Protein AF-A0A0K9NW91-F1 (afdb_monomer_lite)

Foldseek 3Di:
DDDQWDDDPQDIGGPDDDPDDDDDDDDDDADQDPDPVQAAWHDDPNDIDHDCPPHRVSNVDHD

Sequence (63 aa):
MEEDYKLDFCHLTLLSPPTCSFTLEIVTEIYPQNNTSLEGLYKSPGNFCTQCEAEGFRKITFY

Radius of gyration: 14.92 Å; chains: 1; bounding box: 37×31×38 Å

InterPro domains:
  IPR012779 Peptidase M1, alanyl aminopeptidase [PTHR46322] (2-63)
  IPR042097 Aminopeptidase N-like , N-terminal domain superfamliy [G3DSA:2.60.40.1730] (1-63)
  IPR042097 Aminopeptidase N-like , N-terminal domain superfamliy [SSF63737] (10-62)

Structure (mmCIF, N/CA/C/O backbone):
data_AF-A0A0K9NW91-F1
#
_entry.id   AF-A0A0K9NW91-F1
#
loop_
_atom_site.group_PDB
_atom_site.id
_atom_site.type_symbol
_atom_site.label_atom_id
_atom_site.label_alt_id
_atom_site.label_comp_id
_atom_site.label_asym_id
_atom_site.label_entity_id
_atom_site.label_seq_id
_atom_site.pdbx_PDB_ins_code
_atom_site.Cartn_x
_atom_site.Cartn_y
_atom_site.Cartn_z
_atom_site.occupancy
_atom_site.B_iso_or_equiv
_atom_site.auth_seq_id
_atom_site.auth_comp_id
_atom_site.auth_asym_id
_atom_site.auth_atom_id
_atom_site.pdbx_PDB_model_num
ATOM 1 N N . MET A 1 1 ? 20.005 -17.234 -6.615 1.00 48.56 1 MET A N 1
ATOM 2 C CA . MET A 1 1 ? 18.769 -16.718 -7.228 1.00 48.56 1 MET A CA 1
ATOM 3 C C . MET A 1 1 ? 18.892 -15.216 -7.117 1.00 48.56 1 MET A C 1
ATOM 5 O O . MET A 1 1 ? 19.137 -14.758 -6.009 1.00 48.56 1 MET A O 1
ATOM 9 N N . GLU A 1 2 ? 18.916 -14.489 -8.229 1.00 64.81 2 GLU A N 1
ATOM 10 C CA . GLU A 1 2 ? 18.858 -13.025 -8.160 1.00 64.81 2 GLU A CA 1
ATOM 11 C C . GLU A 1 2 ? 17.452 -12.642 -7.698 1.00 64.81 2 GLU A C 1
ATOM 13 O O . GLU A 1 2 ? 16.471 -13.194 -8.190 1.00 64.81 2 GLU A O 1
ATOM 18 N N . GLU A 1 3 ? 17.367 -11.799 -6.673 1.00 81.56 3 GLU A N 1
ATOM 19 C CA . GLU A 1 3 ? 16.097 -11.245 -6.205 1.00 81.56 3 GLU A CA 1
ATOM 20 C C . GLU A 1 3 ? 15.673 -10.138 -7.177 1.00 81.56 3 GLU A C 1
ATOM 22 O O . GLU A 1 3 ? 16.482 -9.275 -7.504 1.00 81.56 3 GLU A O 1
ATOM 27 N N . ASP A 1 4 ? 14.422 -10.134 -7.637 1.00 90.75 4 ASP A N 1
ATOM 28 C CA . ASP A 1 4 ? 13.939 -9.129 -8.601 1.00 90.75 4 ASP A CA 1
ATOM 29 C C . ASP A 1 4 ? 13.643 -7.764 -7.943 1.00 90.75 4 ASP A C 1
ATOM 31 O O . ASP A 1 4 ? 13.570 -6.721 -8.605 1.00 90.75 4 ASP A O 1
ATOM 35 N N . TYR A 1 5 ? 13.488 -7.751 -6.617 1.00 95.38 5 TYR A N 1
ATOM 36 C CA . TYR A 1 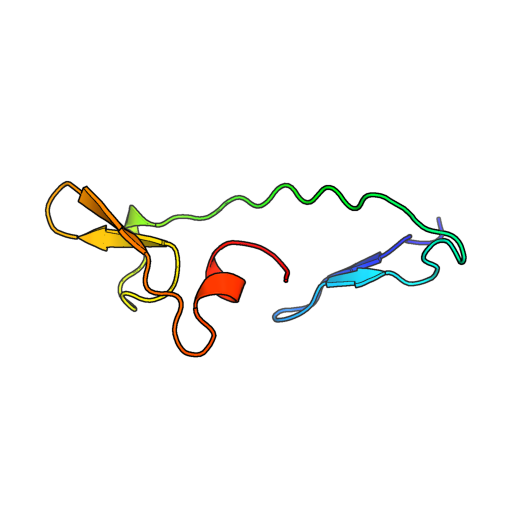5 ? 13.163 -6.570 -5.824 1.00 95.38 5 TYR A CA 1
ATOM 37 C C . TYR A 1 5 ? 13.749 -6.657 -4.410 1.00 95.38 5 TYR A C 1
ATOM 39 O O . TYR A 1 5 ? 14.102 -7.730 -3.928 1.00 95.38 5 TYR A O 1
ATOM 47 N N . LYS A 1 6 ? 13.816 -5.512 -3.726 1.00 95.69 6 LYS A N 1
ATOM 48 C CA . LYS A 1 6 ? 14.159 -5.396 -2.304 1.00 95.69 6 LYS A CA 1
ATOM 49 C C . LYS A 1 6 ? 13.049 -4.692 -1.546 1.00 95.69 6 LYS A C 1
ATOM 51 O O . LYS A 1 6 ? 12.519 -3.687 -2.015 1.00 95.69 6 LYS A O 1
ATOM 56 N N . LEU A 1 7 ? 12.743 -5.208 -0.363 1.00 94.50 7 LEU A N 1
ATOM 57 C CA . LEU A 1 7 ? 11.842 -4.584 0.597 1.00 94.50 7 LEU A CA 1
ATOM 58 C C . LEU A 1 7 ? 12.646 -4.086 1.795 1.00 94.50 7 LEU A C 1
ATOM 60 O O . LEU A 1 7 ? 13.435 -4.835 2.372 1.00 94.50 7 LEU A O 1
ATOM 64 N N . ASP A 1 8 ? 12.417 -2.837 2.176 1.00 92.69 8 ASP A N 1
ATOM 65 C CA . ASP A 1 8 ? 12.838 -2.290 3.461 1.00 92.69 8 ASP A CA 1
ATOM 66 C C . ASP A 1 8 ? 11.625 -1.778 4.253 1.00 92.69 8 ASP A C 1
ATOM 68 O O . ASP A 1 8 ? 10.476 -1.998 3.873 1.00 92.69 8 ASP A O 1
ATOM 72 N N . PHE A 1 9 ? 11.871 -1.147 5.402 1.00 86.50 9 PHE A N 1
ATOM 73 C CA . PHE A 1 9 ? 10.804 -0.690 6.295 1.00 86.50 9 PHE A CA 1
ATOM 74 C C . PHE A 1 9 ? 9.867 0.346 5.649 1.00 86.50 9 PHE A C 1
ATOM 76 O O . PHE A 1 9 ? 8.701 0.430 6.029 1.00 86.50 9 PHE A O 1
ATOM 83 N N . CYS A 1 10 ? 10.361 1.125 4.687 1.00 89.12 10 CYS A N 1
ATOM 84 C CA . CYS A 1 10 ? 9.620 2.215 4.057 1.00 89.12 10 CYS A CA 1
ATOM 85 C C . CYS A 1 10 ? 9.429 2.036 2.545 1.00 89.12 10 CYS A C 1
ATOM 87 O O . CYS A 1 10 ? 8.559 2.699 1.983 1.00 89.12 10 CYS A O 1
ATOM 89 N N . HIS A 1 11 ? 10.222 1.193 1.878 1.00 95.00 11 HIS A N 1
ATOM 90 C CA . HIS A 1 11 ? 10.294 1.167 0.418 1.00 95.00 11 HIS A CA 1
ATOM 91 C C . HIS A 1 11 ? 10.259 -0.241 -0.178 1.00 95.00 11 HIS A C 1
ATOM 93 O O . HIS A 1 11 ? 10.795 -1.209 0.365 1.00 95.00 11 HIS A O 1
ATOM 99 N N . LEU A 1 12 ? 9.690 -0.297 -1.381 1.00 96.38 12 LEU A N 1
ATOM 100 C CA . LEU A 1 12 ? 9.815 -1.386 -2.340 1.00 96.38 12 LEU A CA 1
ATOM 101 C C . LEU A 1 12 ? 10.692 -0.894 -3.497 1.00 96.38 12 LEU A C 1
ATOM 103 O O . LEU A 1 12 ? 10.327 0.042 -4.203 1.00 96.38 12 LEU A O 1
ATOM 107 N N . THR A 1 13 ? 11.849 -1.524 -3.693 1.00 96.62 13 THR A N 1
ATOM 108 C CA . THR A 1 13 ? 12.799 -1.184 -4.761 1.00 96.62 13 THR A CA 1
ATOM 109 C C . THR A 1 13 ? 12.838 -2.298 -5.799 1.00 96.62 13 THR A C 1
ATOM 111 O O . THR A 1 13 ? 13.249 -3.411 -5.482 1.00 96.62 13 THR A O 1
ATOM 114 N N . LEU A 1 14 ? 12.470 -2.008 -7.046 1.00 95.56 14 LEU A N 1
ATOM 115 C CA . LEU A 1 14 ? 12.669 -2.927 -8.173 1.00 95.56 14 LEU A CA 1
ATOM 116 C C . LEU A 1 14 ? 14.127 -2.825 -8.646 1.00 95.56 14 LEU A C 1
ATOM 118 O O . LEU A 1 14 ? 14.572 -1.727 -8.978 1.00 95.56 14 LEU A O 1
ATOM 122 N N . LEU A 1 15 ? 14.881 -3.931 -8.662 1.00 95.62 15 LEU A N 1
ATOM 123 C CA . LEU A 1 15 ? 16.323 -3.882 -8.958 1.00 95.62 15 LEU A CA 1
ATOM 124 C C . LEU A 1 15 ? 16.619 -3.702 -10.452 1.00 95.62 15 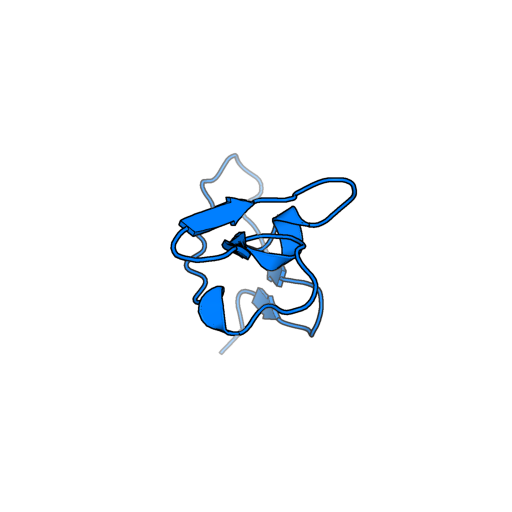LEU A C 1
ATOM 126 O O . LEU A 1 15 ? 17.544 -2.975 -10.809 1.00 95.62 15 LEU A O 1
ATOM 130 N N . SER A 1 16 ? 15.805 -4.328 -11.303 1.00 94.50 16 SER A N 1
ATOM 131 C CA . SER A 1 16 ? 15.942 -4.300 -12.764 1.00 94.50 16 SER A CA 1
ATOM 132 C C . SER A 1 16 ? 14.564 -4.216 -13.440 1.00 94.50 16 SER A C 1
ATOM 134 O O . SER A 1 16 ? 14.127 -5.188 -14.060 1.00 94.50 16 SER A O 1
ATOM 136 N N . PRO A 1 17 ? 13.825 -3.095 -13.302 1.00 94.31 17 PRO A N 1
ATOM 137 C CA . PRO A 1 17 ? 12.508 -2.961 -13.916 1.00 94.31 17 PRO A CA 1
ATOM 138 C C . PRO A 1 17 ? 12.601 -2.930 -15.456 1.00 94.31 17 PRO A C 1
ATOM 140 O O . PRO A 1 17 ? 13.623 -2.500 -16.003 1.00 94.31 17 PRO A O 1
ATOM 143 N N . PRO A 1 18 ? 11.538 -3.337 -16.178 1.00 94.88 18 PRO A N 1
ATOM 144 C CA . PRO A 1 18 ? 11.480 -3.209 -17.631 1.00 94.88 18 PRO A CA 1
ATOM 145 C C . PRO A 1 18 ? 11.744 -1.770 -18.094 1.00 94.88 18 PRO A C 1
ATOM 147 O O . PRO A 1 18 ? 11.252 -0.812 -17.501 1.00 94.88 18 PRO A O 1
ATOM 150 N N . THR A 1 19 ? 12.498 -1.613 -19.185 1.00 95.00 19 THR A N 1
ATOM 151 C CA . THR A 1 19 ? 12.790 -0.292 -19.775 1.00 95.00 19 THR A CA 1
ATOM 152 C C . THR A 1 19 ? 11.635 0.258 -20.613 1.00 95.00 19 THR A C 1
ATOM 154 O O . THR A 1 19 ? 11.595 1.452 -20.908 1.00 95.00 19 THR A O 1
ATOM 157 N N . CYS A 1 20 ? 10.696 -0.603 -21.011 1.00 96.50 20 CYS A N 1
ATOM 158 C CA . CYS A 1 20 ? 9.450 -0.239 -21.676 1.00 96.50 20 CYS A CA 1
ATOM 159 C C . CYS A 1 20 ? 8.306 -0.075 -20.663 1.00 96.50 20 CYS A C 1
ATOM 161 O O . CYS A 1 20 ? 8.449 -0.393 -19.486 1.00 96.50 20 CYS A O 1
ATOM 163 N N . SER A 1 21 ? 7.149 0.415 -21.118 1.00 97.38 21 SER A N 1
ATOM 164 C CA . SER A 1 21 ? 5.951 0.503 -20.277 1.00 97.38 21 SER A CA 1
ATOM 165 C C . SER A 1 21 ? 5.546 -0.875 -19.758 1.00 97.38 21 SER A C 1
ATOM 167 O O . SER A 1 21 ? 5.420 -1.815 -20.545 1.00 97.38 21 SER A O 1
ATOM 169 N N . PHE A 1 22 ? 5.272 -0.971 -18.464 1.00 96.81 22 PHE A N 1
ATOM 170 C CA . PHE A 1 22 ? 4.838 -2.203 -17.818 1.00 96.81 22 PHE A CA 1
ATOM 171 C C . PHE A 1 22 ? 3.732 -1.923 -16.798 1.00 96.81 22 PHE A C 1
ATOM 173 O O . PHE A 1 22 ? 3.494 -0.778 -16.411 1.00 96.81 22 PHE A O 1
ATOM 180 N N . THR A 1 23 ? 3.055 -2.984 -16.368 1.00 97.38 23 THR A N 1
ATOM 181 C CA . THR A 1 23 ? 2.074 -2.945 -15.281 1.00 97.38 23 THR A CA 1
ATOM 182 C C . THR A 1 23 ? 2.703 -3.566 -14.043 1.00 97.38 23 THR A C 1
ATOM 184 O O . THR A 1 23 ? 3.209 -4.684 -14.109 1.00 97.38 23 THR A O 1
ATOM 187 N N . LEU A 1 24 ? 2.676 -2.836 -12.929 1.00 96.00 24 LEU A N 1
ATOM 188 C CA . LEU A 1 24 ? 3.102 -3.329 -11.624 1.00 96.00 24 LEU A CA 1
ATOM 189 C C . LEU A 1 24 ? 1.861 -3.672 -10.798 1.00 96.00 24 LEU A C 1
ATOM 191 O O . LEU A 1 24 ? 1.031 -2.801 -10.545 1.00 96.00 24 LEU A O 1
ATOM 195 N N . GLU A 1 25 ? 1.744 -4.929 -10.384 1.00 97.00 25 GLU A N 1
ATOM 196 C CA . GLU A 1 25 ? 0.702 -5.388 -9.466 1.00 97.00 25 GLU A CA 1
ATOM 197 C C . GLU A 1 25 ? 1.320 -5.626 -8.086 1.00 97.00 25 GLU A C 1
ATOM 199 O O . GLU A 1 25 ? 2.321 -6.332 -7.960 1.00 97.00 25 GLU A O 1
ATOM 204 N N . ILE A 1 26 ? 0.740 -5.011 -7.054 1.00 95.81 26 ILE A N 1
ATOM 205 C CA . ILE A 1 26 ? 1.194 -5.123 -5.665 1.00 95.81 26 ILE A CA 1
ATOM 206 C C . ILE A 1 26 ? 0.013 -5.591 -4.821 1.00 95.81 26 ILE A C 1
ATOM 208 O O . ILE A 1 26 ? -1.035 -4.944 -4.798 1.00 95.81 26 ILE A O 1
ATOM 212 N N . VAL A 1 27 ? 0.205 -6.692 -4.097 1.00 96.12 27 VAL A N 1
ATOM 213 C CA . VAL A 1 27 ? -0.760 -7.209 -3.123 1.00 96.12 27 VAL A CA 1
ATOM 214 C C . VAL A 1 27 ? -0.210 -6.949 -1.725 1.00 96.12 27 VAL A C 1
ATOM 216 O O . VAL A 1 27 ? 0.819 -7.507 -1.349 1.00 96.12 27 VAL A O 1
ATOM 219 N N . THR A 1 28 ? -0.902 -6.103 -0.962 1.00 94.38 28 THR A N 1
ATOM 220 C CA . THR A 1 28 ? -0.514 -5.708 0.400 1.00 94.38 28 THR A CA 1
ATOM 221 C C . THR A 1 28 ? -1.606 -6.116 1.385 1.00 94.38 28 THR A C 1
ATOM 223 O O . THR A 1 28 ? -2.787 -5.862 1.147 1.00 94.38 28 THR A O 1
ATOM 226 N N . GLU A 1 29 ? -1.219 -6.720 2.508 1.00 96.19 29 GLU A N 1
ATOM 227 C CA . GLU A 1 29 ? -2.113 -6.988 3.637 1.00 96.19 29 GLU A CA 1
ATOM 228 C C . GLU A 1 29 ? -1.892 -5.941 4.739 1.00 96.19 29 GLU A C 1
ATOM 230 O O . GLU A 1 29 ? -0.759 -5.664 5.130 1.00 96.19 29 GLU A O 1
ATOM 235 N N . ILE A 1 30 ? -2.979 -5.358 5.252 1.00 96.00 30 ILE A N 1
ATOM 236 C CA . ILE A 1 30 ? -2.964 -4.338 6.310 1.00 96.00 30 ILE A CA 1
ATOM 237 C C . ILE A 1 30 ? -4.029 -4.640 7.369 1.00 96.00 30 ILE A C 1
ATOM 239 O O . ILE A 1 30 ? -5.001 -5.346 7.105 1.00 96.00 30 ILE A O 1
ATOM 243 N N . TYR A 1 31 ? -3.88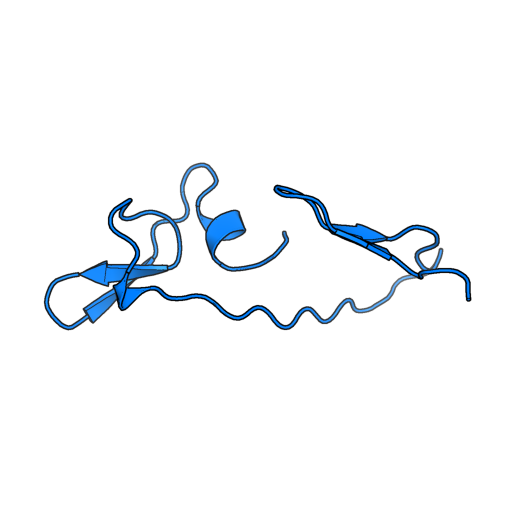1 -4.056 8.565 1.00 97.00 31 TYR A N 1
ATOM 244 C CA . TYR A 1 31 ? -4.786 -4.256 9.708 1.00 97.00 31 TYR A CA 1
ATOM 245 C C . TYR A 1 31 ? -5.463 -2.936 10.143 1.00 97.00 31 TYR A C 1
ATOM 247 O O . TYR A 1 31 ? -5.117 -2.391 11.197 1.00 97.00 31 TYR A O 1
ATOM 255 N N . PRO A 1 32 ? -6.442 -2.390 9.390 1.00 96.56 32 PRO A N 1
ATOM 256 C CA . PRO A 1 32 ? -7.038 -1.080 9.680 1.00 96.56 32 PRO A CA 1
ATOM 257 C C . PRO A 1 32 ? -7.741 -1.002 11.038 1.00 96.56 32 PRO A C 1
ATOM 259 O O . PRO A 1 32 ? -7.818 0.064 11.644 1.00 96.56 32 PRO A O 1
ATOM 262 N N . GLN A 1 33 ? -8.244 -2.134 11.537 1.00 96.38 33 GLN A N 1
ATOM 263 C CA . GLN A 1 33 ? -8.853 -2.250 12.861 1.00 96.38 33 GLN A CA 1
ATOM 264 C C . 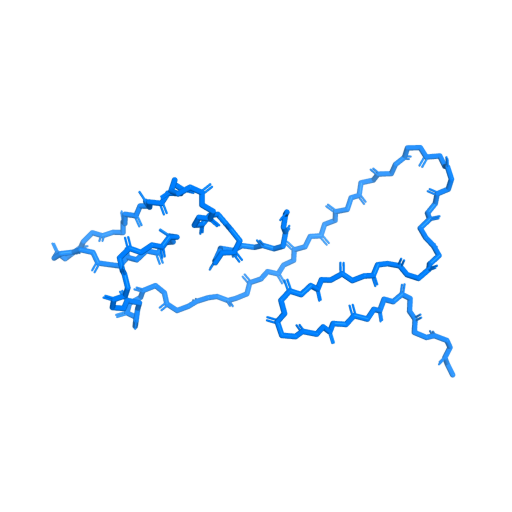GLN A 1 33 ? -7.871 -1.979 14.008 1.00 96.38 33 GLN A C 1
ATOM 266 O O . GLN A 1 33 ? -8.309 -1.615 15.095 1.00 96.38 33 GLN A O 1
ATOM 271 N N . ASN A 1 34 ? -6.567 -2.128 13.758 1.00 96.56 34 ASN A N 1
ATOM 272 C CA . ASN A 1 34 ? -5.502 -1.881 14.729 1.00 96.56 34 ASN A CA 1
ATOM 273 C C . ASN A 1 34 ? -4.827 -0.512 14.515 1.00 96.56 34 ASN A C 1
ATOM 275 O O . ASN A 1 34 ? -3.914 -0.157 15.259 1.00 96.56 34 ASN A O 1
ATOM 279 N N . ASN A 1 35 ? -5.242 0.262 13.505 1.00 95.94 35 ASN A N 1
ATOM 280 C CA . ASN A 1 35 ? -4.614 1.533 13.160 1.00 95.94 35 ASN A CA 1
ATOM 281 C C . ASN A 1 35 ? -5.131 2.672 14.053 1.00 95.94 35 ASN A C 1
ATOM 283 O O . ASN A 1 35 ? -6.162 3.284 13.779 1.00 95.94 35 ASN A O 1
ATOM 287 N N . THR A 1 36 ? -4.379 2.978 15.109 1.00 94.00 36 THR A N 1
ATOM 288 C CA . THR A 1 36 ? -4.673 4.072 16.049 1.00 94.00 36 THR A CA 1
ATOM 289 C C . THR A 1 36 ? -4.154 5.434 15.589 1.00 94.00 36 THR A C 1
ATOM 291 O O . THR A 1 36 ? -4.488 6.442 16.207 1.00 94.00 36 THR A O 1
ATOM 294 N N . SER A 1 37 ? -3.362 5.488 14.508 1.00 94.44 37 SER A N 1
ATOM 295 C CA . SER A 1 37 ? -2.810 6.744 13.976 1.00 94.44 37 SER A CA 1
ATOM 296 C C . SER A 1 37 ? -3.825 7.572 13.185 1.00 94.44 37 SER A C 1
ATOM 298 O O . SER A 1 37 ? -3.583 8.751 12.953 1.00 94.44 37 SER A O 1
ATOM 300 N N . LEU A 1 38 ? -4.958 6.965 12.799 1.00 94.06 38 LEU A N 1
ATOM 301 C CA . LEU A 1 38 ? -6.016 7.585 11.988 1.00 94.06 38 LEU A CA 1
ATOM 302 C C . LEU A 1 38 ? -5.507 8.147 10.644 1.00 94.06 38 LEU A C 1
ATOM 304 O O . LEU A 1 38 ? -6.052 9.110 10.114 1.00 94.06 38 LEU A O 1
ATOM 308 N N . GLU A 1 39 ? -4.464 7.523 10.094 1.00 96.38 39 GLU A N 1
ATOM 309 C CA . GLU A 1 39 ? -3.829 7.857 8.816 1.00 96.38 39 GLU A CA 1
ATOM 310 C C . GLU A 1 39 ? -3.745 6.601 7.936 1.00 96.38 39 GLU A C 1
ATOM 312 O O . GLU A 1 39 ? -3.520 5.500 8.441 1.00 96.38 39 GLU A O 1
ATOM 317 N N . GLY A 1 40 ? -3.908 6.741 6.623 1.00 97.00 40 GLY A N 1
ATOM 318 C CA . GLY A 1 40 ? -4.124 5.624 5.707 1.00 97.00 40 GLY A CA 1
ATOM 319 C C . GLY A 1 40 ? -5.524 5.051 5.884 1.00 97.00 40 GLY A C 1
ATOM 320 O O . GLY A 1 40 ? -6.463 5.801 6.142 1.00 97.00 40 GLY A O 1
ATOM 321 N N . LEU A 1 41 ? -5.681 3.733 5.755 1.00 97.62 41 LEU A N 1
ATOM 322 C CA . LEU A 1 41 ? -6.942 3.043 6.035 1.00 97.62 41 LEU A CA 1
ATOM 323 C C . LEU A 1 41 ? -7.021 2.693 7.529 1.00 97.62 41 LEU A C 1
ATOM 325 O O . LEU A 1 41 ? -6.126 2.044 8.076 1.00 97.62 41 LEU A O 1
ATOM 329 N N . TYR A 1 42 ? -8.100 3.098 8.196 1.00 97.12 42 TYR A N 1
ATOM 330 C CA . TYR A 1 42 ? -8.328 2.841 9.621 1.00 97.12 42 TYR A CA 1
ATOM 331 C C . TYR A 1 42 ? -9.810 2.612 9.933 1.00 97.12 42 TYR A C 1
ATOM 333 O O . TYR A 1 42 ? -10.685 2.851 9.099 1.00 97.12 42 TYR A O 1
ATOM 341 N N . LYS A 1 43 ? -10.105 2.138 11.149 1.00 96.69 43 LYS A N 1
ATOM 342 C CA . LYS A 1 43 ? -11.475 1.948 11.640 1.00 96.69 43 LYS A CA 1
ATOM 343 C C . LYS A 1 43 ? -11.877 3.072 12.603 1.00 96.69 43 LYS A C 1
ATOM 345 O O . LYS A 1 43 ? -11.381 3.147 13.721 1.00 96.69 43 LYS A O 1
ATOM 350 N N . SER A 1 44 ? -12.804 3.923 12.173 1.00 91.56 44 SER A N 1
ATOM 351 C CA . SER A 1 44 ? -13.571 4.856 13.018 1.00 91.56 44 SER A CA 1
ATOM 352 C C . SER A 1 44 ? -14.809 4.115 13.568 1.00 91.56 44 SER A C 1
ATOM 354 O O . SER A 1 44 ? -15.124 3.068 13.011 1.00 91.56 44 SER A O 1
ATOM 356 N N . PRO A 1 45 ? -15.524 4.537 14.633 1.00 88.44 45 PRO A N 1
ATOM 357 C CA . PRO A 1 45 ? -16.546 3.723 15.317 1.00 88.44 45 PRO A CA 1
ATOM 358 C C . PRO A 1 45 ? -17.527 2.975 14.384 1.00 88.44 45 PRO A C 1
ATOM 360 O O . PRO A 1 45 ? -18.529 3.522 13.935 1.00 88.44 45 PRO A O 1
ATOM 363 N N . GLY A 1 46 ? -17.211 1.707 14.086 1.00 87.81 46 GLY A N 1
ATOM 364 C CA . GLY A 1 46 ? -17.954 0.827 13.172 1.00 87.81 46 GLY A CA 1
ATOM 365 C C . GLY A 1 46 ? -17.604 0.916 11.675 1.00 87.81 46 GLY A C 1
ATOM 366 O O . GLY A 1 46 ? -17.885 -0.039 10.959 1.00 87.81 46 GLY A O 1
ATOM 367 N N . ASN A 1 47 ? -16.943 1.978 11.208 1.00 95.31 47 ASN A N 1
ATOM 368 C CA . ASN A 1 47 ? -16.728 2.267 9.786 1.00 95.31 47 ASN A CA 1
ATOM 369 C C . ASN A 1 47 ? -15.245 2.263 9.393 1.00 95.31 47 ASN A C 1
ATOM 371 O O . ASN A 1 47 ? -14.392 2.725 10.150 1.00 95.31 47 ASN A O 1
ATOM 375 N N . PHE A 1 48 ? -14.942 1.800 8.180 1.00 97.06 48 PHE A N 1
ATOM 376 C CA . PHE A 1 48 ? -13.623 1.995 7.578 1.00 97.06 48 PHE A CA 1
ATOM 377 C C . PHE A 1 48 ? -13.545 3.385 6.944 1.00 97.06 48 PHE A C 1
ATOM 379 O O . PHE A 1 48 ? -14.447 3.796 6.214 1.00 97.06 48 PHE A O 1
ATOM 386 N N . CYS A 1 49 ? -12.472 4.107 7.242 1.00 96.81 49 CYS A N 1
ATOM 387 C CA . CYS A 1 49 ? -12.217 5.459 6.760 1.00 96.81 49 CYS A CA 1
ATOM 388 C C . CYS A 1 49 ? -10.784 5.557 6.233 1.00 96.81 49 CYS A C 1
ATOM 390 O O . CYS A 1 49 ? -9.907 4.808 6.667 1.00 96.81 49 CYS A O 1
ATOM 392 N N . THR A 1 50 ? -10.549 6.497 5.317 1.00 97.06 50 THR A N 1
ATOM 393 C CA . THR A 1 50 ? -9.213 6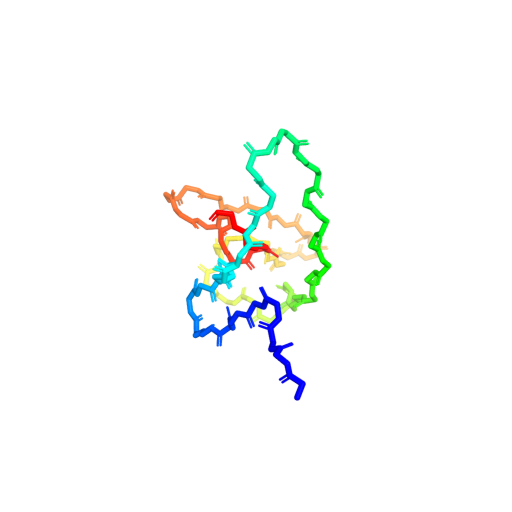.805 4.799 1.00 97.06 50 THR A CA 1
ATOM 394 C C . THR A 1 50 ? -8.828 8.239 5.113 1.00 97.06 50 THR A C 1
ATOM 396 O O . THR A 1 50 ? -9.642 9.139 4.913 1.00 97.06 50 THR A O 1
ATOM 399 N N . GLN A 1 51 ? -7.577 8.454 5.510 1.00 97.75 51 GLN A N 1
ATOM 400 C CA . GLN A 1 51 ? -6.958 9.775 5.532 1.00 97.75 51 GLN A CA 1
ATOM 401 C C . GLN A 1 51 ? -5.592 9.704 4.856 1.00 97.75 51 GLN A C 1
ATOM 403 O O . GLN A 1 51 ? -4.667 9.095 5.388 1.00 97.75 51 GLN A O 1
ATOM 408 N N . CYS A 1 52 ? -5.473 10.290 3.667 1.00 96.62 52 CYS A N 1
ATOM 409 C CA . CYS A 1 52 ? -4.287 10.125 2.822 1.00 96.62 52 CYS A CA 1
ATOM 410 C C . CYS A 1 52 ? -3.360 11.345 2.814 1.00 96.62 52 CYS A C 1
ATOM 412 O O . CYS A 1 52 ? -2.217 11.207 2.393 1.00 96.62 52 CYS A O 1
ATOM 414 N N . GLU A 1 53 ? -3.811 12.518 3.265 1.00 94.44 53 GLU A N 1
ATOM 415 C CA . GLU A 1 53 ? -2.968 13.717 3.309 1.00 94.44 53 GLU A CA 1
ATOM 416 C C . GLU A 1 53 ? -2.132 13.760 4.606 1.00 94.44 53 GLU A C 1
ATOM 418 O O . GLU A 1 53 ? -2.656 13.488 5.686 1.00 94.44 53 GLU A O 1
ATOM 423 N N . ALA A 1 54 ? -0.838 14.101 4.564 1.00 94.38 54 ALA A N 1
ATOM 424 C CA . ALA A 1 54 ? -0.045 14.405 3.361 1.00 94.38 54 ALA A CA 1
ATOM 425 C C . ALA A 1 54 ? 0.530 13.155 2.668 1.00 94.38 54 ALA A C 1
ATOM 427 O O . ALA A 1 54 ? 0.707 13.169 1.454 1.00 94.38 54 ALA A O 1
ATOM 428 N N . GLU A 1 55 ? 0.795 12.080 3.419 1.00 95.75 55 GLU A N 1
ATOM 429 C CA . GLU A 1 55 ? 1.470 10.875 2.908 1.00 95.75 55 GLU A CA 1
ATOM 430 C C . GLU A 1 55 ? 0.774 9.556 3.298 1.00 95.75 55 GLU A C 1
ATOM 432 O O . GLU A 1 55 ? 1.306 8.476 3.053 1.00 95.75 55 GLU A O 1
ATOM 437 N N . GLY A 1 56 ? -0.435 9.598 3.861 1.00 95.88 56 GLY A N 1
ATOM 438 C CA . GLY A 1 56 ? -1.110 8.437 4.447 1.00 95.88 56 GLY A CA 1
ATOM 439 C C . GLY A 1 56 ? -1.411 7.289 3.484 1.00 95.88 56 GLY A C 1
ATOM 440 O O . GLY A 1 56 ? -1.607 6.155 3.923 1.00 95.88 56 GLY A O 1
ATOM 441 N N . PHE A 1 57 ? -1.393 7.530 2.171 1.00 96.81 57 PHE A N 1
ATOM 442 C CA . PHE A 1 57 ? -1.586 6.468 1.183 1.00 96.81 57 PHE A CA 1
ATOM 443 C C . PHE A 1 57 ? -0.497 5.384 1.253 1.00 96.81 57 PHE A C 1
ATOM 445 O O . PHE A 1 57 ? -0.813 4.205 1.088 1.00 96.81 57 PHE A O 1
ATOM 452 N N . ARG A 1 58 ? 0.748 5.736 1.625 1.00 95.50 58 ARG A N 1
ATOM 453 C CA . ARG A 1 58 ? 1.837 4.749 1.769 1.00 95.50 58 ARG A CA 1
ATOM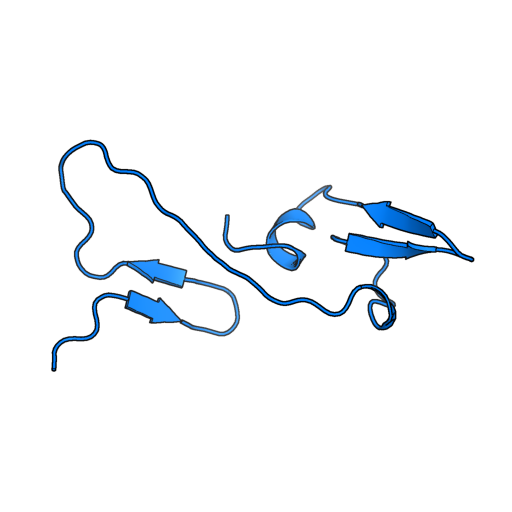 454 C C . ARG A 1 58 ? 1.596 3.726 2.883 1.00 95.50 58 ARG A C 1
ATOM 456 O O . ARG A 1 58 ? 2.235 2.684 2.918 1.00 95.50 58 ARG A O 1
ATOM 463 N N . LYS A 1 59 ? 0.668 4.014 3.805 1.00 95.06 59 LYS A N 1
ATOM 464 C CA . LYS A 1 59 ? 0.228 3.077 4.852 1.00 95.06 59 LYS A CA 1
ATOM 465 C C . LYS A 1 59 ? -0.812 2.066 4.351 1.00 95.06 59 LYS A C 1
ATOM 467 O O . LYS A 1 59 ? -1.230 1.205 5.122 1.00 95.06 59 LYS A O 1
ATOM 472 N N . ILE A 1 60 ? -1.265 2.190 3.101 1.00 96.38 60 ILE A N 1
ATOM 473 C CA . ILE A 1 60 ? -2.228 1.282 2.466 1.00 96.38 60 ILE A CA 1
ATOM 474 C C . ILE A 1 60 ? -1.505 0.325 1.515 1.00 96.38 60 ILE A C 1
ATOM 476 O O . ILE A 1 60 ? -1.718 -0.882 1.583 1.00 96.38 60 ILE A O 1
ATOM 480 N N . THR A 1 61 ? -0.652 0.853 0.638 1.00 96.56 61 THR A N 1
ATOM 481 C CA . THR A 1 61 ? 0.173 0.070 -0.292 1.00 96.56 61 THR A CA 1
ATOM 482 C C . THR A 1 61 ? 1.420 0.862 -0.696 1.00 96.56 61 THR A C 1
ATOM 484 O O . THR A 1 61 ? 1.487 2.066 -0.447 1.00 96.56 61 THR A O 1
ATOM 487 N N . PHE A 1 62 ? 2.395 0.209 -1.332 1.00 95.38 62 PHE A N 1
ATOM 488 C CA . PHE A 1 62 ? 3.570 0.889 -1.884 1.00 95.38 62 PHE A CA 1
ATOM 489 C C . PHE A 1 62 ? 3.170 1.773 -3.074 1.00 95.38 62 PHE A C 1
ATOM 491 O O . PHE A 1 62 ? 2.613 1.275 -4.056 1.00 95.38 62 PHE A O 1
ATOM 498 N N . TYR A 1 63 ? 3.451 3.075 -2.964 1.00 92.94 63 TYR A N 1
ATOM 499 C CA . TYR A 1 63 ? 3.202 4.103 -3.976 1.00 92.94 63 TYR A CA 1
ATOM 500 C C . TYR A 1 63 ? 4.103 5.320 -3.749 1.00 92.94 63 TYR A C 1
ATOM 502 O O . TYR A 1 63 ? 4.434 5.583 -2.567 1.00 92.94 63 TYR A O 1
#

pLDDT: mean 93.72, std 7.44, range [48.56, 97.75]

Organism: Zostera marina (NCBI:txid29655)

Secondary structure (DSSP, 8-state):
---SEEE-SS-EEESS--SS-----------GGG-TT--EEEEETTEEEEE-TTTGGGGTS--